Protein AF-A0A2W2BY98-F1 (afdb_monomer_lite)

Structure (mmCIF, N/CA/C/O backbone):
data_AF-A0A2W2BY98-F1
#
_entry.id   AF-A0A2W2BY98-F1
#
loop_
_atom_site.group_PDB
_atom_site.id
_atom_site.type_symbol
_atom_site.label_atom_id
_atom_site.label_alt_id
_atom_site.label_comp_id
_atom_site.label_asym_id
_atom_site.label_entity_id
_atom_site.label_seq_id
_atom_site.pdbx_PDB_ins_code
_atom_site.Cartn_x
_atom_site.Cartn_y
_atom_site.Cartn_z
_atom_site.occupancy
_atom_site.B_iso_or_equiv
_atom_site.auth_seq_id
_atom_site.auth_comp_id
_atom_site.auth_asym_id
_atom_site.auth_atom_id
_atom_site.pdbx_PDB_model_num
ATOM 1 N N . MET A 1 1 ? -13.333 22.301 39.027 1.00 64.56 1 MET A N 1
ATOM 2 C CA . MET A 1 1 ? -12.979 21.434 37.887 1.00 64.56 1 MET A CA 1
ATOM 3 C C . MET A 1 1 ? -12.175 22.250 36.890 1.00 64.56 1 MET A C 1
ATOM 5 O O . MET A 1 1 ? -12.648 23.291 36.451 1.00 64.56 1 MET A O 1
ATOM 9 N N . THR A 1 2 ? -10.944 21.844 36.594 1.00 85.31 2 THR A N 1
ATOM 10 C CA . THR A 1 2 ? -10.027 22.580 35.709 1.00 85.31 2 THR A CA 1
ATOM 11 C C . THR A 1 2 ? -10.073 22.030 34.281 1.00 85.31 2 THR A C 1
ATOM 13 O O . THR A 1 2 ? -10.406 20.867 34.060 1.00 85.31 2 THR A O 1
ATOM 16 N N . LEU A 1 3 ? -9.695 22.839 33.283 1.00 77.81 3 LEU A N 1
ATOM 17 C CA . LEU A 1 3 ? -9.624 22.401 31.879 1.00 77.81 3 LEU A CA 1
ATOM 18 C C . LEU A 1 3 ? -8.746 21.145 31.705 1.00 77.81 3 LEU A C 1
ATOM 20 O O . LEU A 1 3 ? -9.048 20.271 30.895 1.00 77.81 3 LEU A O 1
ATOM 24 N N . ARG A 1 4 ? -7.689 21.023 32.519 1.00 72.81 4 ARG A N 1
ATOM 25 C CA . ARG A 1 4 ? -6.806 19.849 32.563 1.00 72.81 4 ARG A CA 1
ATOM 26 C C . ARG A 1 4 ? -7.528 18.591 33.039 1.00 72.81 4 ARG A C 1
ATOM 28 O O . ARG A 1 4 ? -7.338 17.534 32.443 1.00 72.81 4 ARG A O 1
ATOM 35 N N . GLU A 1 5 ? -8.361 18.701 34.070 1.00 75.44 5 GLU A N 1
ATOM 36 C CA . GLU A 1 5 ? -9.182 17.587 34.555 1.00 75.44 5 GLU A CA 1
ATOM 37 C C . GLU A 1 5 ? -10.176 17.149 33.482 1.00 75.44 5 GLU A C 1
ATOM 39 O O . GLU A 1 5 ? -10.239 15.969 33.170 1.00 75.44 5 GLU A O 1
ATOM 44 N N . LEU A 1 6 ? -10.847 18.095 32.822 1.00 72.25 6 LEU A N 1
ATOM 45 C CA . LEU A 1 6 ? -11.842 17.810 31.784 1.00 72.25 6 LEU A CA 1
ATOM 46 C C . LEU A 1 6 ? -11.228 17.117 30.549 1.00 72.25 6 LEU A C 1
ATOM 48 O O . LEU A 1 6 ? -11.810 16.176 30.006 1.00 72.25 6 LEU A O 1
ATOM 52 N N . ILE A 1 7 ? -10.018 17.519 30.139 1.00 67.88 7 ILE A N 1
ATOM 53 C CA . ILE A 1 7 ? -9.250 16.839 29.080 1.00 67.88 7 ILE A CA 1
ATOM 54 C C . ILE A 1 7 ? -8.849 15.423 29.513 1.00 67.88 7 ILE A C 1
ATOM 56 O O . ILE A 1 7 ? -8.926 14.490 28.711 1.00 67.88 7 ILE A O 1
ATOM 60 N N . ARG A 1 8 ? -8.430 15.248 30.771 1.00 62.19 8 ARG A N 1
ATOM 61 C CA . ARG A 1 8 ? -8.015 13.948 31.313 1.00 62.19 8 ARG A CA 1
ATOM 62 C C . ARG A 1 8 ? -9.196 12.978 31.402 1.00 62.19 8 ARG A C 1
ATOM 64 O O . ARG A 1 8 ? -9.058 11.832 30.984 1.00 62.19 8 ARG A O 1
ATOM 71 N N . THR A 1 9 ? -10.368 13.444 31.837 1.00 67.50 9 THR A N 1
ATOM 72 C CA . THR A 1 9 ? -11.595 12.634 31.890 1.00 67.50 9 THR A CA 1
ATOM 73 C C . THR A 1 9 ? -12.046 12.195 30.495 1.00 67.50 9 THR A C 1
ATOM 75 O O . THR A 1 9 ? -12.404 11.039 30.317 1.00 67.50 9 THR A O 1
ATOM 78 N N . ARG A 1 10 ? -11.949 13.063 29.472 1.00 62.19 10 ARG A N 1
ATOM 79 C CA . ARG A 1 10 ? -12.299 12.703 28.079 1.00 62.19 10 ARG A CA 1
ATOM 80 C C . ARG A 1 10 ? -11.363 11.678 27.435 1.00 62.19 10 ARG A C 1
ATOM 82 O O . ARG A 1 10 ? -11.760 11.015 26.486 1.00 62.19 10 ARG A O 1
ATOM 89 N N . ARG A 1 11 ? -10.115 11.581 27.901 1.00 58.28 11 ARG A N 1
ATOM 90 C CA . ARG A 1 11 ? -9.090 10.674 27.353 1.00 58.28 11 ARG A CA 1
ATOM 91 C C . ARG A 1 11 ? -8.994 9.339 28.092 1.00 58.28 11 ARG A C 1
ATOM 93 O O . ARG A 1 11 ? -8.036 8.608 27.860 1.00 58.28 11 ARG A O 1
ATOM 100 N N . THR A 1 12 ? -9.931 9.043 28.992 1.00 55.81 12 THR A N 1
ATOM 101 C CA . THR A 1 12 ? -9.927 7.799 29.767 1.00 55.81 12 THR A CA 1
ATOM 102 C C . THR A 1 12 ? -11.151 6.959 29.391 1.00 55.81 12 THR A C 1
ATOM 104 O O . THR A 1 12 ? -12.268 7.444 29.562 1.00 55.81 12 THR A O 1
ATOM 107 N N . PRO A 1 13 ? -10.973 5.719 28.903 1.00 58.66 13 PRO A N 1
ATOM 108 C CA . PRO A 1 13 ? -9.697 5.034 28.683 1.00 58.66 13 PRO A CA 1
ATOM 109 C C . PRO A 1 13 ? -8.911 5.615 27.496 1.00 58.66 13 PRO A C 1
ATOM 111 O O . PRO A 1 13 ? -9.485 6.196 26.575 1.00 58.66 13 PRO A O 1
ATOM 114 N N . ALA A 1 14 ? -7.582 5.472 27.539 1.00 61.56 14 ALA A N 1
ATOM 115 C CA . ALA A 1 14 ? -6.729 5.853 26.419 1.00 61.56 14 ALA A CA 1
ATOM 116 C C . ALA A 1 14 ? -7.183 5.083 25.166 1.00 61.56 14 ALA A C 1
ATOM 118 O O . ALA A 1 14 ? -7.452 3.885 25.275 1.00 61.56 14 ALA A O 1
ATOM 119 N N . PRO A 1 15 ? -7.290 5.728 23.991 1.00 63.59 15 PRO A N 1
ATOM 120 C CA . PRO A 1 15 ? -7.661 5.024 22.773 1.00 63.59 15 PRO A CA 1
ATOM 121 C C . PRO A 1 15 ? -6.669 3.883 22.518 1.00 63.59 15 PRO A C 1
ATOM 123 O O . PRO A 1 15 ? -5.473 4.115 22.356 1.00 63.59 15 PRO A O 1
ATOM 126 N N . THR A 1 16 ? -7.180 2.654 22.469 1.00 68.81 16 THR A N 1
ATOM 127 C CA . THR A 1 16 ? -6.440 1.403 22.227 1.00 68.81 16 THR A CA 1
ATOM 128 C C . THR A 1 16 ? -5.958 1.249 20.786 1.00 68.81 16 THR A C 1
ATOM 130 O O . THR A 1 16 ? -5.478 0.183 20.414 1.00 68.81 16 THR A O 1
ATOM 133 N N . THR A 1 17 ? -6.087 2.290 19.960 1.00 75.31 17 THR A N 1
ATOM 134 C CA . THR A 1 17 ? -5.716 2.260 18.547 1.00 75.31 17 THR A CA 1
ATOM 135 C C . THR A 1 17 ? -4.219 2.015 18.405 1.00 75.31 17 THR A C 1
ATOM 137 O O . THR A 1 17 ? -3.403 2.925 18.566 1.00 75.31 17 THR A O 1
ATOM 140 N N . GLN A 1 18 ? -3.869 0.774 18.089 1.00 84.88 18 GLN A N 1
ATOM 141 C CA . GLN A 1 18 ? -2.508 0.383 17.775 1.00 84.88 18 GLN A CA 1
ATOM 142 C C . GLN A 1 18 ? -2.238 0.656 16.294 1.00 84.88 18 GLN A C 1
ATOM 144 O O . GLN A 1 18 ? -3.114 0.524 15.435 1.00 84.88 18 GLN A O 1
ATOM 149 N N . TYR A 1 19 ? -1.017 1.098 16.008 1.00 90.00 19 TYR A N 1
ATOM 150 C CA . TYR A 1 19 ? -0.548 1.298 14.647 1.00 90.00 19 TYR A CA 1
ATOM 151 C C . TYR A 1 19 ? 0.640 0.386 14.398 1.00 90.00 19 TYR A C 1
ATOM 153 O O . TYR A 1 19 ? 1.515 0.256 15.253 1.00 90.00 19 TYR A O 1
ATOM 161 N N . VAL A 1 20 ? 0.670 -0.215 13.216 1.00 91.50 20 VAL A N 1
ATOM 162 C CA . VAL A 1 20 ? 1.772 -1.044 12.749 1.00 91.50 20 VAL A CA 1
ATOM 163 C C . VAL A 1 20 ? 2.361 -0.410 11.504 1.00 91.50 20 VAL A C 1
ATOM 165 O O . VAL A 1 20 ? 1.673 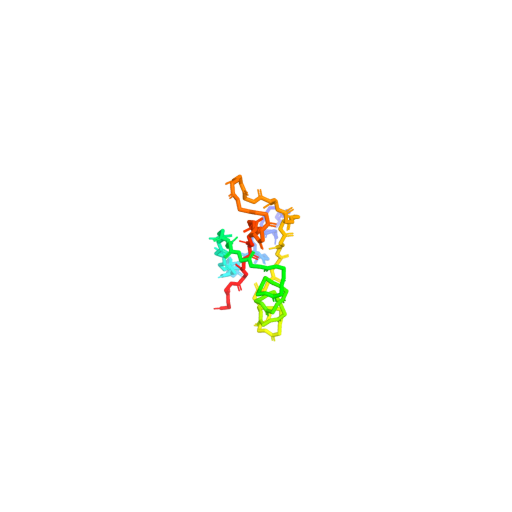-0.190 10.506 1.00 91.50 20 VAL A O 1
ATOM 168 N N . ASP A 1 21 ? 3.660 -0.169 11.570 1.00 93.94 21 ASP A N 1
ATOM 169 C CA . ASP A 1 21 ? 4.437 0.390 10.478 1.00 93.94 21 ASP A CA 1
ATOM 170 C C . ASP A 1 21 ? 5.072 -0.737 9.659 1.00 93.94 21 ASP A C 1
ATOM 172 O O . ASP A 1 21 ? 5.658 -1.677 10.205 1.00 93.94 21 ASP A O 1
ATOM 176 N N . ARG A 1 22 ? 4.954 -0.665 8.331 1.00 93.62 22 ARG A N 1
ATOM 177 C CA . ARG A 1 22 ? 5.480 -1.673 7.401 1.00 93.62 22 ARG A CA 1
ATOM 178 C C . ARG A 1 22 ? 6.174 -1.018 6.216 1.00 93.62 22 ARG A C 1
ATOM 180 O O . ARG A 1 22 ? 5.719 -0.005 5.699 1.00 93.62 22 ARG A O 1
ATOM 187 N N . HIS A 1 23 ? 7.243 -1.649 5.743 1.00 95.38 23 HIS A N 1
ATOM 188 C CA . HIS A 1 23 ? 7.833 -1.359 4.441 1.00 95.38 23 HIS A CA 1
ATOM 189 C C . HIS A 1 23 ? 7.499 -2.509 3.501 1.00 95.38 23 HIS A C 1
ATOM 191 O O . HIS A 1 23 ? 7.762 -3.665 3.829 1.00 95.38 23 HIS A O 1
ATOM 197 N N . VAL A 1 24 ? 6.917 -2.193 2.351 1.00 95.31 24 VAL A N 1
ATOM 198 C CA . VAL A 1 24 ? 6.556 -3.174 1.326 1.00 95.31 24 VAL A CA 1
ATOM 199 C C . VAL A 1 24 ? 7.323 -2.885 0.047 1.00 95.31 24 VAL A C 1
ATOM 201 O O . VAL A 1 24 ? 7.578 -1.722 -0.274 1.00 95.31 24 VAL A O 1
ATOM 204 N N . VAL A 1 25 ? 7.698 -3.942 -0.668 1.00 96.62 25 VAL A N 1
ATOM 205 C CA . VAL A 1 25 ? 8.339 -3.872 -1.983 1.00 96.62 25 VAL A CA 1
ATOM 206 C C . VAL A 1 25 ? 7.563 -4.769 -2.934 1.00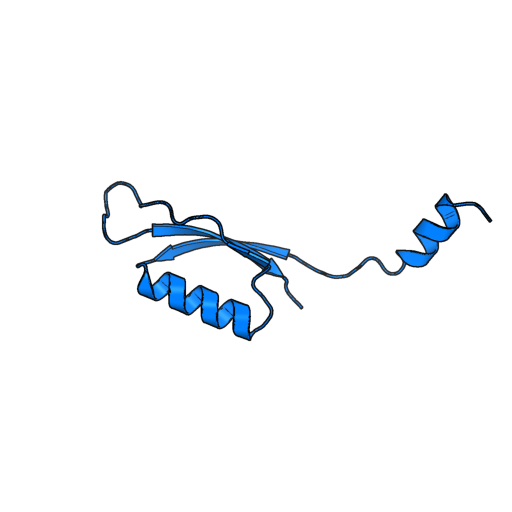 96.62 25 VAL A C 1
ATOM 208 O O . VAL A 1 25 ? 7.283 -5.916 -2.599 1.00 96.62 25 VAL A O 1
ATOM 211 N N . GLY A 1 26 ? 7.206 -4.248 -4.101 1.00 95.94 26 GLY A N 1
ATOM 212 C CA . GLY A 1 26 ? 6.367 -4.950 -5.066 1.00 95.94 26 GLY A CA 1
ATOM 213 C C . GLY A 1 26 ? 6.364 -4.263 -6.422 1.00 95.94 26 GLY A C 1
ATOM 214 O O . GLY A 1 26 ? 6.889 -3.156 -6.564 1.00 95.94 26 GLY A O 1
ATOM 215 N N . THR A 1 27 ? 5.776 -4.922 -7.409 1.00 95.75 27 THR A N 1
ATOM 216 C CA . THR A 1 27 ? 5.372 -4.273 -8.661 1.00 95.75 27 THR A CA 1
ATOM 217 C C . THR A 1 27 ? 4.259 -3.249 -8.397 1.00 95.75 27 THR A C 1
ATOM 219 O O . THR A 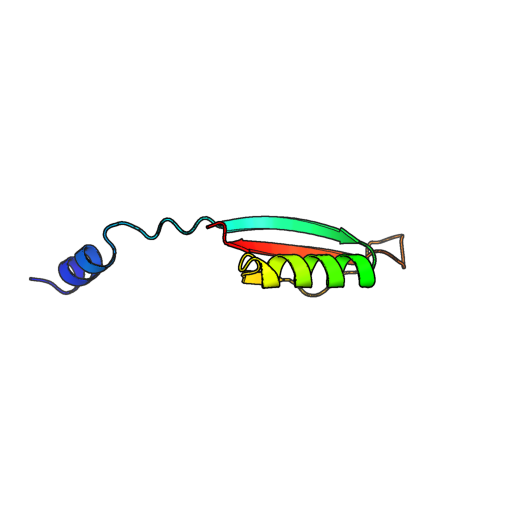1 27 ? 3.598 -3.311 -7.350 1.00 95.75 27 THR A O 1
ATOM 222 N N . PRO A 1 28 ? 4.029 -2.283 -9.302 1.00 92.94 28 PRO A N 1
ATOM 223 C CA . PRO A 1 28 ? 2.927 -1.332 -9.165 1.00 92.94 28 PRO A CA 1
ATOM 224 C C . PRO A 1 28 ? 1.569 -2.008 -8.920 1.00 92.94 28 PRO A C 1
ATOM 226 O O . PRO A 1 28 ? 0.818 -1.570 -8.047 1.00 92.94 28 PRO A O 1
ATOM 229 N N . GLU A 1 29 ? 1.286 -3.104 -9.624 1.00 94.69 29 GLU A N 1
ATOM 230 C CA . GLU A 1 29 ? 0.038 -3.865 -9.542 1.00 94.69 29 GLU A CA 1
ATOM 231 C C . GLU A 1 29 ? -0.111 -4.590 -8.196 1.00 94.69 29 GLU A C 1
ATOM 233 O O . GLU A 1 29 ? -1.168 -4.517 -7.560 1.00 94.69 29 GLU A O 1
ATOM 238 N N . GLU A 1 30 ? 0.951 -5.246 -7.716 1.00 96.12 30 GLU A N 1
ATOM 239 C CA . GLU A 1 30 ? 0.969 -5.907 -6.401 1.00 96.12 30 GLU A CA 1
ATOM 240 C C . GLU A 1 30 ? 0.725 -4.896 -5.274 1.00 96.12 30 GLU A C 1
ATOM 242 O O . GLU A 1 30 ? -0.078 -5.133 -4.368 1.00 96.12 30 GLU A O 1
ATOM 247 N N . LEU A 1 31 ? 1.393 -3.740 -5.341 1.00 95.00 31 LEU A N 1
ATOM 248 C CA . LEU A 1 31 ? 1.247 -2.683 -4.345 1.00 95.00 31 LEU A CA 1
ATOM 249 C C . LEU A 1 31 ? -0.151 -2.063 -4.379 1.00 95.00 31 LEU A C 1
ATOM 251 O O . LEU A 1 31 ? -0.729 -1.826 -3.318 1.00 95.00 31 LEU A O 1
ATOM 255 N N . ALA A 1 32 ? -0.704 -1.811 -5.570 1.00 94.12 32 ALA A N 1
ATOM 256 C CA . ALA A 1 32 ? -2.073 -1.323 -5.729 1.00 94.12 32 ALA A CA 1
ATOM 257 C C . ALA A 1 32 ? -3.086 -2.291 -5.104 1.00 94.12 32 ALA A C 1
ATOM 259 O O . ALA A 1 32 ? -3.927 -1.877 -4.304 1.00 94.12 32 ALA A O 1
ATOM 260 N N . THR A 1 33 ? -2.932 -3.585 -5.389 1.00 96.19 33 THR A N 1
ATOM 261 C CA . THR A 1 33 ? -3.784 -4.651 -4.848 1.00 96.19 33 THR A CA 1
ATOM 262 C C . THR A 1 33 ? -3.691 -4.721 -3.323 1.00 96.19 33 THR A C 1
ATOM 264 O O . THR A 1 33 ? -4.712 -4.761 -2.636 1.00 96.19 33 THR A O 1
ATOM 267 N N . LEU A 1 34 ? -2.479 -4.672 -2.760 1.00 94.44 34 LEU A N 1
ATOM 268 C CA . LEU A 1 34 ? -2.276 -4.704 -1.311 1.00 94.44 34 LEU A CA 1
ATOM 269 C C . LEU A 1 34 ? -2.928 -3.502 -0.613 1.00 94.44 34 LEU A C 1
ATOM 271 O O . LEU A 1 34 ? -3.562 -3.666 0.430 1.00 94.44 34 LEU A O 1
ATOM 275 N N . MET A 1 35 ? -2.806 -2.300 -1.183 1.00 93.62 35 MET A N 1
ATOM 276 C CA . MET A 1 35 ? -3.432 -1.095 -0.625 1.00 93.62 35 MET A CA 1
ATOM 277 C C . MET A 1 35 ? -4.960 -1.154 -0.679 1.00 93.62 35 MET A C 1
ATOM 279 O O . MET A 1 35 ? -5.603 -0.756 0.294 1.00 93.62 35 MET A O 1
ATOM 283 N N . ALA A 1 36 ? -5.535 -1.667 -1.771 1.00 94.88 36 ALA A N 1
ATOM 284 C CA . ALA A 1 36 ? -6.977 -1.873 -1.885 1.00 94.88 36 ALA A CA 1
ATOM 285 C C . ALA A 1 36 ? -7.469 -2.833 -0.790 1.00 94.88 36 ALA A C 1
ATOM 287 O O . ALA A 1 36 ? -8.317 -2.469 0.019 1.00 9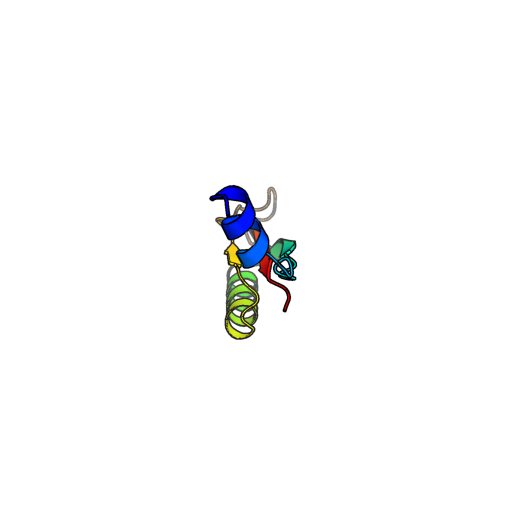4.88 36 ALA A O 1
ATOM 288 N N . LEU A 1 37 ? -6.823 -3.995 -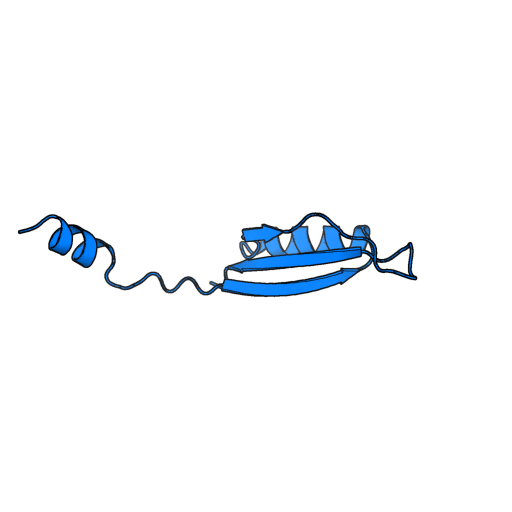0.650 1.00 94.50 37 LEU A N 1
ATOM 289 C CA . LEU A 1 37 ? -7.161 -4.990 0.374 1.00 94.50 37 LEU A CA 1
ATOM 290 C C . LEU A 1 37 ? -7.013 -4.474 1.814 1.00 94.50 37 LEU A C 1
ATOM 292 O O . LEU A 1 37 ? -7.749 -4.908 2.704 1.00 94.50 37 LEU A O 1
ATOM 296 N N . ALA A 1 38 ? -6.037 -3.602 2.074 1.00 92.31 38 ALA A N 1
ATOM 297 C CA . ALA A 1 38 ? -5.851 -2.989 3.387 1.00 92.31 38 ALA A CA 1
ATOM 298 C C . ALA A 1 38 ? -6.915 -1.917 3.671 1.00 92.31 38 ALA A C 1
ATOM 300 O O . ALA A 1 38 ? -7.395 -1.818 4.800 1.00 92.31 38 ALA A O 1
ATOM 301 N N . THR A 1 39 ? -7.294 -1.140 2.654 1.00 92.00 39 THR A N 1
ATOM 302 C CA . THR A 1 39 ? -8.368 -0.139 2.735 1.00 92.00 39 THR A CA 1
ATOM 303 C C . THR A 1 39 ? -9.719 -0.800 2.983 1.00 92.00 39 THR A C 1
ATOM 305 O O . THR A 1 39 ? -10.417 -0.402 3.910 1.00 92.00 39 THR A O 1
ATOM 308 N N . ASP A 1 40 ? -10.040 -1.865 2.246 1.00 94.38 40 ASP A N 1
ATOM 309 C CA . ASP A 1 40 ? -11.298 -2.612 2.390 1.00 94.38 40 ASP A CA 1
ATOM 310 C C . ASP A 1 40 ? -11.463 -3.219 3.788 1.00 94.38 40 ASP A C 1
ATOM 312 O O . ASP A 1 40 ? -12.568 -3.319 4.316 1.00 94.38 40 ASP A O 1
ATOM 316 N N . ARG A 1 41 ? -10.350 -3.592 4.432 1.00 90.69 41 ARG A N 1
ATOM 317 C CA . ARG A 1 41 ? -10.335 -4.076 5.822 1.00 90.69 41 ARG A CA 1
ATOM 318 C C . ARG A 1 41 ? -10.313 -2.957 6.869 1.00 90.69 41 ARG A C 1
ATOM 320 O O . ARG A 1 41 ? -10.237 -3.248 8.060 1.00 90.69 41 ARG A O 1
ATOM 327 N N . GLY A 1 42 ? -10.332 -1.692 6.451 1.00 90.06 42 GLY A N 1
ATOM 328 C CA . GLY A 1 42 ? -10.249 -0.530 7.338 1.00 90.06 42 GLY A CA 1
ATOM 329 C C . GLY A 1 42 ? -8.900 -0.379 8.049 1.00 90.06 42 GLY A C 1
ATOM 330 O O . GLY A 1 42 ? -8.829 0.275 9.088 1.00 90.06 42 GLY A O 1
ATOM 331 N N . LEU A 1 43 ? -7.837 -0.996 7.519 1.00 91.81 43 LEU A N 1
ATOM 332 C CA . LEU A 1 43 ? -6.517 -1.034 8.151 1.00 91.81 43 LEU A CA 1
ATOM 333 C C . LEU A 1 43 ? -5.601 0.094 7.673 1.00 91.81 43 LEU A C 1
ATOM 335 O O . LEU A 1 43 ? -4.737 0.527 8.422 1.00 91.81 43 LEU A O 1
ATOM 339 N N . LEU A 1 44 ? -5.713 0.564 6.430 1.00 91.38 44 LEU A N 1
ATOM 340 C CA . LEU A 1 44 ? -4.742 1.520 5.885 1.00 91.38 44 LEU A CA 1
ATOM 341 C C . LEU A 1 44 ? -5.002 2.951 6.376 1.00 91.38 44 LEU A C 1
ATOM 343 O O . LEU A 1 44 ? -6.067 3.509 6.143 1.00 91.38 44 LEU A O 1
ATOM 347 N N . VAL A 1 45 ? -3.999 3.565 7.012 1.00 91.50 45 VAL A N 1
ATOM 348 C CA . VAL A 1 45 ? -4.064 4.960 7.495 1.00 91.50 45 VAL A CA 1
ATOM 349 C C . VAL A 1 45 ? -3.213 5.880 6.634 1.00 91.50 45 VAL A C 1
ATOM 351 O O . VAL A 1 45 ? -3.594 7.016 6.367 1.00 91.50 45 VAL A O 1
ATOM 354 N N . PHE A 1 46 ? -2.042 5.402 6.216 1.00 93.25 46 PHE A N 1
ATOM 355 C CA . PHE A 1 46 ? -1.108 6.172 5.406 1.00 93.25 46 PHE A CA 1
ATOM 356 C C . PHE A 1 46 ? -0.296 5.262 4.487 1.00 93.25 46 PHE A C 1
ATOM 358 O O . PHE A 1 46 ? 0.138 4.185 4.900 1.00 93.25 46 PHE A O 1
ATOM 365 N N . ALA A 1 47 ? -0.035 5.743 3.271 1.00 94.62 47 ALA A N 1
ATOM 366 C CA . ALA A 1 47 ? 0.911 5.159 2.331 1.00 94.62 47 ALA A CA 1
ATOM 367 C C . ALA A 1 47 ? 1.804 6.262 1.744 1.00 94.62 47 ALA A C 1
ATOM 369 O O . ALA A 1 47 ? 1.304 7.251 1.207 1.00 94.62 47 ALA A O 1
ATOM 370 N N . SER A 1 48 ? 3.127 6.087 1.810 1.00 94.94 48 SER A N 1
ATOM 371 C CA . SER A 1 48 ? 4.081 7.015 1.189 1.00 94.94 48 SER A CA 1
ATOM 372 C C . SER A 1 48 ? 3.986 6.976 -0.337 1.00 94.94 48 SER A C 1
ATOM 374 O O . SER A 1 48 ? 3.462 6.017 -0.904 1.00 94.94 48 SER A O 1
ATOM 376 N N . ALA A 1 49 ? 4.561 7.954 -1.040 1.00 92.31 49 ALA A N 1
ATOM 377 C CA . ALA A 1 49 ? 4.801 7.822 -2.479 1.00 92.31 49 ALA A CA 1
ATOM 378 C C . ALA A 1 49 ? 5.660 6.568 -2.785 1.00 92.31 49 ALA A C 1
ATOM 380 O O . 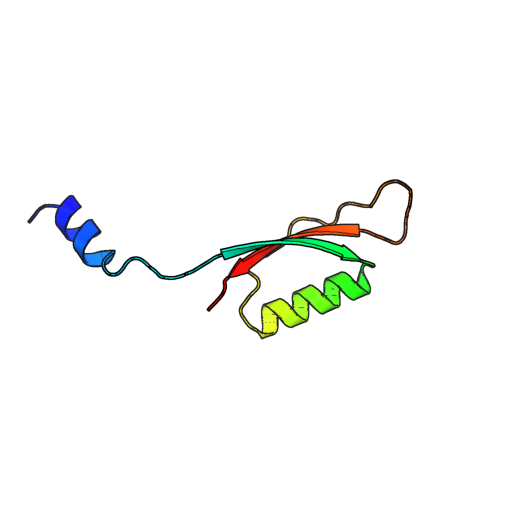ALA A 1 49 ? 6.477 6.178 -1.938 1.00 92.31 49 ALA A O 1
ATOM 381 N N . PRO A 1 50 ? 5.461 5.903 -3.940 1.00 93.25 50 PRO A N 1
ATOM 382 C CA . PRO A 1 50 ? 6.315 4.803 -4.371 1.00 93.25 50 PRO A CA 1
ATOM 383 C C . PRO A 1 50 ? 7.711 5.314 -4.721 1.00 93.25 50 PRO A C 1
ATOM 385 O O . PRO A 1 50 ? 7.861 6.308 -5.425 1.00 93.25 50 PRO A O 1
ATOM 388 N N . VAL A 1 51 ? 8.731 4.615 -4.228 1.00 94.88 51 VAL A N 1
ATOM 389 C CA . VAL A 1 51 ? 10.139 4.901 -4.520 1.00 94.88 51 VAL A CA 1
ATOM 390 C C . VAL A 1 51 ? 10.720 3.712 -5.266 1.00 94.88 51 VAL A C 1
ATOM 392 O O . VAL A 1 51 ? 10.634 2.590 -4.772 1.00 94.88 51 VAL A O 1
ATOM 395 N N . GLN A 1 52 ? 11.293 3.935 -6.446 1.00 95.44 52 GLN A N 1
ATOM 396 C CA . GLN A 1 52 ? 11.891 2.861 -7.240 1.00 95.44 52 GLN A CA 1
ATOM 397 C C . GLN A 1 52 ? 13.053 2.203 -6.485 1.00 95.44 52 GLN A C 1
ATOM 399 O O . GLN A 1 52 ? 13.834 2.882 -5.811 1.00 95.44 52 GLN A O 1
ATOM 404 N N . VAL A 1 53 ? 13.153 0.877 -6.570 1.00 94.56 53 VAL A N 1
ATOM 405 C CA . VAL A 1 53 ? 14.248 0.134 -5.943 1.00 94.56 53 VAL A CA 1
ATOM 406 C C . VAL A 1 53 ? 15.504 0.255 -6.815 1.00 94.56 53 VAL A C 1
ATOM 408 O O . VAL A 1 53 ? 15.440 -0.018 -8.014 1.00 94.56 53 VAL A O 1
ATOM 411 N N . PRO A 1 54 ? 16.664 0.647 -6.253 1.00 93.62 54 PRO A N 1
ATOM 412 C CA . PRO A 1 54 ? 17.905 0.689 -7.018 1.00 93.62 54 PRO A CA 1
ATOM 413 C C . PRO A 1 54 ? 18.243 -0.690 -7.598 1.00 93.62 54 PRO A C 1
ATOM 415 O O . PRO A 1 54 ? 18.297 -1.671 -6.862 1.00 93.62 54 PRO A O 1
ATOM 418 N N . GLY A 1 55 ? 18.485 -0.757 -8.908 1.00 93.44 55 GLY A N 1
ATOM 419 C CA . GLY A 1 55 ? 18.862 -1.996 -9.598 1.00 93.44 55 GLY A CA 1
ATOM 420 C C . GLY A 1 55 ? 17.700 -2.880 -10.064 1.00 93.44 55 GLY A C 1
ATOM 421 O O . GLY A 1 55 ? 17.958 -3.849 -10.771 1.00 93.44 55 GLY A O 1
ATOM 422 N N . ASP A 1 56 ? 16.445 -2.542 -9.747 1.00 92.00 56 ASP A N 1
ATOM 423 C CA . ASP A 1 56 ? 15.267 -3.238 -10.279 1.00 92.00 56 ASP A CA 1
ATOM 424 C C . ASP A 1 56 ? 14.199 -2.225 -10.728 1.00 92.00 56 ASP A C 1
ATOM 426 O O . ASP A 1 56 ? 13.505 -1.638 -9.890 1.00 92.00 56 ASP A O 1
ATOM 430 N N . PRO A 1 57 ? 14.029 -2.009 -12.047 1.00 89.88 57 PRO A N 1
ATOM 431 C CA . PRO A 1 57 ? 13.103 -1.004 -12.545 1.00 89.88 57 PRO A CA 1
ATOM 432 C C . PRO A 1 57 ? 11.631 -1.385 -12.354 1.00 89.88 57 PRO A C 1
ATOM 434 O O . PRO A 1 57 ? 10.771 -0.511 -12.446 1.00 89.88 57 PRO A O 1
ATOM 437 N N . THR A 1 58 ? 11.341 -2.662 -12.095 1.00 93.50 58 THR A N 1
ATOM 438 C CA . THR A 1 58 ? 9.977 -3.190 -11.965 1.00 93.50 58 THR A CA 1
ATOM 439 C C . THR A 1 58 ? 9.452 -3.115 -10.534 1.00 93.50 58 THR A C 1
ATOM 441 O O . THR A 1 58 ? 8.248 -3.241 -10.309 1.00 93.50 58 THR A O 1
ATOM 444 N N . ARG A 1 59 ? 10.338 -2.891 -9.555 1.00 95.44 59 ARG A N 1
ATOM 445 C CA . ARG A 1 59 ? 10.004 -2.902 -8.130 1.00 95.44 59 ARG A CA 1
ATOM 446 C C . ARG A 1 59 ? 10.003 -1.500 -7.538 1.00 95.44 59 ARG A C 1
ATOM 448 O O . ARG A 1 59 ? 10.909 -0.690 -7.735 1.00 95.44 59 ARG A O 1
ATOM 455 N N . PHE A 1 60 ? 9.006 -1.260 -6.698 1.00 96.62 60 PHE A N 1
ATOM 456 C CA . PHE A 1 60 ? 8.847 -0.035 -5.931 1.00 96.62 60 PHE A CA 1
ATOM 457 C C . PHE A 1 60 ? 8.721 -0.366 -4.450 1.00 96.62 60 PHE A C 1
ATOM 459 O O . PHE A 1 60 ? 8.122 -1.369 -4.068 1.00 96.62 60 PHE A O 1
ATOM 466 N N . ARG A 1 61 ? 9.271 0.499 -3.603 1.00 96.06 61 ARG A N 1
ATOM 467 C CA . ARG A 1 61 ? 9.168 0.446 -2.147 1.00 96.06 61 ARG A CA 1
ATOM 468 C C . ARG A 1 61 ? 8.173 1.489 -1.650 1.00 96.06 61 ARG A C 1
ATOM 470 O O . ARG A 1 61 ? 8.210 2.637 -2.095 1.00 96.06 61 ARG A O 1
ATOM 477 N N . ARG A 1 62 ? 7.332 1.117 -0.681 1.00 95.56 62 ARG A N 1
ATOM 478 C CA . ARG A 1 62 ? 6.428 2.034 0.037 1.00 95.56 62 ARG A CA 1
ATOM 479 C C . ARG A 1 62 ? 6.481 1.798 1.539 1.00 95.56 62 ARG A C 1
ATOM 481 O O . ARG A 1 62 ? 6.570 0.657 1.988 1.00 95.56 62 ARG A O 1
ATOM 488 N N . TYR A 1 63 ? 6.398 2.881 2.301 1.00 95.75 63 TYR A N 1
ATOM 489 C CA . TYR A 1 63 ? 6.126 2.836 3.733 1.00 95.75 63 TYR A CA 1
ATOM 490 C C . TYR A 1 63 ? 4.618 2.944 3.956 1.00 95.75 63 TYR A C 1
ATOM 492 O O . TYR A 1 63 ? 3.960 3.813 3.378 1.00 95.75 63 TYR A O 1
ATOM 500 N N . LEU A 1 64 ? 4.085 2.061 4.792 1.00 94.75 64 LEU A N 1
ATOM 501 C CA . LEU A 1 64 ? 2.680 1.980 5.154 1.00 94.75 64 LEU A CA 1
ATOM 502 C C . LEU A 1 64 ? 2.542 2.107 6.667 1.00 94.75 64 LEU A C 1
ATOM 504 O O . LEU A 1 64 ? 3.277 1.461 7.414 1.00 94.75 64 LEU A O 1
ATOM 508 N N . ARG A 1 65 ? 1.540 2.867 7.101 1.00 94.31 65 ARG A N 1
ATOM 509 C CA . ARG A 1 65 ? 1.067 2.853 8.484 1.00 94.31 65 ARG A CA 1
ATOM 510 C C . ARG A 1 65 ? -0.337 2.287 8.508 1.00 94.31 65 ARG A C 1
ATOM 512 O O . ARG A 1 65 ? -1.249 2.827 7.875 1.00 94.31 65 ARG A O 1
ATOM 519 N N . LEU A 1 66 ? -0.486 1.189 9.230 1.00 93.31 66 LEU A N 1
ATOM 520 C CA . LEU A 1 66 ? -1.728 0.449 9.346 1.00 93.31 66 LEU A CA 1
ATOM 521 C C . LEU A 1 66 ? -2.298 0.652 10.744 1.00 93.31 66 LEU A C 1
ATOM 523 O O . LEU A 1 66 ? -1.571 0.560 11.725 1.00 93.31 66 LEU A O 1
ATOM 527 N N . ARG A 1 67 ? -3.589 0.927 10.844 1.00 90.81 67 ARG A N 1
ATOM 528 C CA . ARG A 1 67 ? -4.352 0.854 12.079 1.00 90.81 67 ARG A CA 1
ATOM 529 C C . ARG A 1 67 ? -4.771 -0.589 12.284 1.00 90.81 67 ARG A C 1
ATOM 531 O O . ARG A 1 67 ? -5.415 -1.176 11.422 1.00 90.81 67 ARG A O 1
ATOM 538 N N . THR A 1 68 ? -4.417 -1.144 13.426 1.00 82.06 68 THR A N 1
ATOM 539 C CA . THR A 1 68 ? -4.959 -2.423 13.873 1.00 82.06 68 THR A CA 1
ATOM 540 C C . THR A 1 68 ? -6.188 -2.149 14.725 1.00 82.06 68 THR A C 1
ATOM 542 O O . THR A 1 68 ? -6.183 -1.227 15.549 1.00 82.06 68 THR A O 1
ATOM 545 N N . ASN A 1 69 ? -7.242 -2.920 14.473 1.00 69.19 69 ASN A N 1
ATOM 546 C CA . ASN A 1 69 ? -8.455 -2.914 15.284 1.00 69.19 69 ASN A CA 1
ATOM 547 C C . ASN A 1 69 ? -8.268 -3.749 16.546 1.00 69.19 69 ASN A C 1
ATOM 549 O O . ASN A 1 69 ? -7.542 -4.766 16.462 1.00 69.19 69 ASN A O 1
#

Radius of gyration: 17.98 Å; chains: 1; bounding box: 32×28×50 Å

Foldseek 3Di:
DDPVVVVVVVCPPPPPWDKDKDKDKDFPVVVVVVVVVLVVVVWWDDKDPWDADPPDRRMTMIMTITTDD

pLDDT: mean 86.71, std 12.14, range [55.81, 96.62]

Sequence (69 aa):
MTLRELIRTRRTPAPTTQYVDRHVVGTPEELATLMALATDRGLLVFASAPVQVPGDPTRFRRYLRLRTN

Secondary structure (DSSP, 8-state):
--HHHHHHHHT-SPP--EEEEEEEEE-HHHHHHHHHHHHHTT-EEEEPPPEEETTEEEEEEEEEEEEE-

Organism: NCBI:txid515350